Protein AF-A0A961CIP5-F1 (afdb_monomer_lite)

Foldseek 3Di:
DDPPVVVVVVVVPCALVNLLVQLLVCVLVLNLVSNVVSLVVSCVVVDDDVSVLSSLLSNLLSCLSVLNLVSNVVSLVVHDPVDLLNLLSVLSSCLSVPVLLSSLLSLLVSLLPGDPDSSNLSSLVSCLVSVNLLSNLLSLVVVPPSSLVSLVVSLVSCVVSVVPVSSVSSVVSSVVVD

pLDDT: mean 91.78, std 11.89, range [50.12, 98.62]

Radius of gyration: 18.21 Å; chains: 1; bounding box: 48×39×51 Å

Sequence (178 aa):
VDLDRERKRRRKTRSVKDDIADALSALERHDRDAAMRAIHAARRQKPGGRTETLLVEIEAWACLAGREADDAARLAEQLPRRHPAKPFLDAGILIVRGDRDGGAEALAQALLAGPDDHSRVLAIELAASEGLTEEVARHLLEQGSGGFEETLRFQQGLKGLGKTAHAAIVDDVILGGA

Structure (mmCIF, N/CA/C/O backbone):
data_AF-A0A961CIP5-F1
#
_entry.id   AF-A0A961CIP5-F1
#
loop_
_atom_site.group_PDB
_atom_site.id
_atom_site.type_symbol
_atom_site.label_atom_id
_atom_site.label_alt_id
_atom_site.label_comp_id
_atom_site.label_asym_id
_atom_site.label_entity_id
_atom_site.label_seq_id
_atom_site.pdbx_PDB_ins_code
_atom_site.Cartn_x
_atom_site.Cartn_y
_atom_site.Cartn_z
_atom_site.occupancy
_atom_site.B_iso_or_equiv
_atom_site.auth_seq_id
_atom_site.auth_comp_id
_atom_site.auth_asym_id
_atom_site.auth_atom_id
_atom_site.pdbx_PDB_model_num
ATOM 1 N N . VAL A 1 1 ? -26.013 -25.577 30.980 1.00 52.78 1 VAL A N 1
ATOM 2 C CA . VAL A 1 1 ? -25.156 -24.426 31.352 1.00 52.78 1 VAL A CA 1
ATOM 3 C C . VAL A 1 1 ? -24.939 -23.614 30.090 1.00 52.78 1 VAL A C 1
ATOM 5 O O . VAL A 1 1 ? -24.525 -24.171 29.086 1.00 52.78 1 VAL A O 1
ATOM 8 N N . ASP A 1 2 ? -25.399 -22.366 30.116 1.00 54.75 2 ASP A N 1
ATOM 9 C CA . ASP A 1 2 ? -25.705 -21.524 28.956 1.00 54.75 2 ASP A CA 1
ATOM 10 C C . ASP A 1 2 ? -24.533 -21.295 27.987 1.00 54.75 2 ASP A C 1
ATOM 12 O O . ASP A 1 2 ? -23.641 -20.489 28.267 1.00 54.75 2 ASP A O 1
ATOM 16 N N . LEU A 1 3 ? -24.636 -21.859 26.778 1.00 54.81 3 LEU A N 1
ATOM 17 C CA . LEU A 1 3 ? -23.851 -21.429 25.611 1.00 54.81 3 LEU A CA 1
ATOM 18 C C . LEU A 1 3 ? -23.968 -19.913 25.383 1.00 54.81 3 LEU A C 1
ATOM 20 O O . LEU A 1 3 ? -23.026 -19.278 24.918 1.00 54.81 3 LEU A O 1
ATOM 24 N N . ASP A 1 4 ? -25.098 -19.312 25.763 1.00 58.62 4 ASP A N 1
ATOM 25 C CA . ASP A 1 4 ? -25.331 -17.875 25.653 1.00 58.62 4 ASP A CA 1
ATOM 26 C C . ASP A 1 4 ? -24.583 -17.064 26.731 1.00 58.62 4 ASP A C 1
ATOM 28 O O . ASP A 1 4 ? -24.057 -15.990 26.443 1.00 58.62 4 ASP A O 1
ATOM 32 N N . ARG A 1 5 ? -24.423 -17.593 27.956 1.00 54.97 5 ARG A N 1
ATOM 33 C CA . ARG A 1 5 ? -23.563 -16.975 28.986 1.00 54.97 5 ARG A CA 1
ATOM 34 C C . ARG A 1 5 ? -22.094 -17.148 28.654 1.00 54.97 5 ARG A C 1
ATOM 36 O O . ARG A 1 5 ? -21.316 -16.247 28.949 1.00 54.97 5 ARG A O 1
ATOM 43 N N . GLU A 1 6 ? -21.708 -18.260 28.038 1.00 50.97 6 GLU A N 1
ATOM 44 C CA . GLU A 1 6 ? -20.330 -18.483 27.613 1.00 50.97 6 GLU A CA 1
ATOM 45 C C . GLU A 1 6 ? -19.969 -17.624 26.393 1.00 50.97 6 GLU A C 1
ATOM 47 O O . GLU A 1 6 ? -18.919 -16.989 26.393 1.00 50.97 6 GLU A O 1
ATOM 52 N N . ARG A 1 7 ? -20.877 -17.463 25.420 1.00 55.53 7 ARG A N 1
ATOM 53 C CA . ARG A 1 7 ? -20.749 -16.478 24.329 1.00 55.53 7 ARG A CA 1
ATOM 54 C C . ARG A 1 7 ? -20.725 -15.042 24.847 1.00 55.53 7 ARG A C 1
ATOM 56 O O . ARG A 1 7 ? -19.891 -14.259 24.401 1.00 55.53 7 ARG A O 1
ATOM 63 N N . LYS A 1 8 ? -21.576 -14.691 25.820 1.00 50.91 8 LYS A N 1
ATOM 64 C CA . LYS A 1 8 ? -21.549 -13.379 26.493 1.00 50.91 8 LYS A CA 1
ATOM 65 C C . LYS A 1 8 ? -20.263 -13.168 27.294 1.00 50.91 8 LYS A C 1
ATOM 67 O O . LYS A 1 8 ? -19.752 -12.057 27.282 1.00 50.91 8 LYS A O 1
ATOM 72 N N . ARG A 1 9 ? -19.711 -14.205 27.938 1.00 52.22 9 ARG A N 1
ATOM 73 C CA . ARG A 1 9 ? -18.411 -14.158 28.635 1.00 52.22 9 ARG A CA 1
ATOM 74 C C . ARG A 1 9 ? -17.242 -14.020 27.663 1.00 52.22 9 ARG A C 1
ATOM 76 O O . ARG A 1 9 ? -16.413 -13.156 27.891 1.00 52.22 9 ARG A O 1
ATOM 83 N N . ARG A 1 10 ? -17.214 -14.776 26.561 1.00 51.62 10 ARG A N 1
ATOM 84 C CA . ARG A 1 10 ? -16.179 -14.673 25.515 1.00 51.62 10 ARG A CA 1
ATOM 85 C C . ARG A 1 10 ? -16.232 -13.328 24.778 1.00 51.62 10 ARG A C 1
ATOM 87 O O . ARG A 1 10 ? -15.194 -12.724 24.550 1.00 51.62 10 ARG A O 1
ATOM 94 N N . ARG A 1 11 ? -17.431 -12.783 24.515 1.00 51.16 11 ARG A N 1
ATOM 95 C CA . ARG A 1 11 ? -17.607 -11.387 24.055 1.00 51.16 11 ARG A CA 1
ATOM 96 C C . ARG A 1 11 ? -17.106 -10.351 25.068 1.00 51.16 11 ARG A C 1
ATOM 98 O O . ARG A 1 11 ? -16.777 -9.244 24.667 1.00 51.16 11 ARG A O 1
ATOM 105 N N . LYS A 1 12 ? -17.048 -10.692 26.360 1.00 52.78 12 LYS A N 1
ATOM 106 C CA . LYS A 1 12 ? -16.595 -9.808 27.446 1.00 52.78 12 LYS A CA 1
ATOM 107 C C . LYS A 1 12 ? -15.066 -9.742 27.580 1.00 52.78 12 LYS A C 1
ATOM 109 O O . LYS A 1 12 ? -14.585 -9.041 28.462 1.00 52.78 12 LYS A O 1
ATOM 114 N N . THR A 1 13 ? -14.313 -10.470 26.753 1.00 64.25 13 THR A N 1
ATOM 115 C CA . THR A 1 13 ? -12.843 -10.564 26.853 1.00 64.25 13 THR A CA 1
ATOM 116 C C . THR A 1 13 ? -12.145 -10.421 25.502 1.00 64.25 13 THR A C 1
ATOM 118 O O . THR A 1 13 ? -10.974 -10.756 25.389 1.00 64.25 13 THR A O 1
ATOM 121 N N . ARG A 1 14 ? -12.845 -9.951 24.466 1.00 76.69 14 ARG A N 1
ATOM 122 C CA . ARG A 1 14 ? -12.207 -9.630 23.189 1.00 76.69 14 ARG A CA 1
ATOM 123 C C . ARG A 1 14 ? -11.582 -8.244 23.302 1.00 76.69 14 ARG A C 1
ATOM 125 O O . ARG A 1 14 ? -12.284 -7.279 23.597 1.00 76.69 14 ARG A O 1
ATOM 132 N N . SER A 1 15 ? -10.266 -8.175 23.166 1.00 88.56 15 SER A N 1
ATOM 133 C CA . SER A 1 15 ? -9.494 -6.949 23.347 1.00 88.56 15 SER A CA 1
ATOM 134 C C . SER A 1 15 ? -9.420 -6.142 22.051 1.00 88.56 15 SER A C 1
ATOM 136 O O . SER A 1 15 ? -9.575 -6.687 20.961 1.00 88.56 15 SER A O 1
ATOM 138 N N . VAL A 1 16 ? -9.118 -4.843 22.149 1.00 91.88 16 VAL A N 1
ATOM 139 C CA . VAL A 1 16 ? -8.826 -4.003 20.969 1.00 91.88 16 VAL A CA 1
ATOM 140 C C . VAL A 1 16 ? -7.712 -4.601 20.103 1.00 91.88 16 VAL A C 1
ATOM 142 O O . VAL A 1 16 ? -7.742 -4.466 18.885 1.00 91.88 16 VAL A O 1
ATOM 145 N N . LYS A 1 17 ? -6.739 -5.289 20.714 1.00 91.69 17 LYS A N 1
ATOM 146 C CA . LYS A 1 17 ? -5.655 -5.948 19.976 1.00 91.69 17 LYS A CA 1
ATOM 147 C C . LYS A 1 17 ? -6.173 -7.079 19.089 1.00 91.69 17 LYS A C 1
ATOM 149 O O . LYS A 1 17 ? -5.703 -7.198 17.965 1.00 91.69 17 LYS A O 1
ATOM 154 N N . ASP A 1 18 ? -7.144 -7.852 19.572 1.00 93.31 18 ASP A N 1
ATOM 155 C CA . ASP A 1 18 ? -7.758 -8.932 18.791 1.00 93.31 18 ASP A CA 1
ATOM 156 C C . ASP A 1 18 ? -8.553 -8.359 17.611 1.00 93.31 18 ASP A C 1
ATOM 158 O O . ASP A 1 18 ? -8.489 -8.886 16.509 1.00 93.31 18 ASP A O 1
ATOM 162 N N . ASP A 1 19 ? -9.257 -7.240 17.815 1.00 95.06 19 ASP A N 1
ATOM 163 C CA . ASP A 1 19 ? -9.972 -6.556 16.732 1.00 95.06 19 ASP A CA 1
ATOM 164 C C . ASP A 1 19 ? -9.018 -5.963 15.680 1.00 95.06 19 ASP A C 1
ATOM 166 O O . ASP A 1 19 ? -9.307 -6.024 14.490 1.00 95.06 19 ASP A O 1
ATOM 170 N N . ILE A 1 20 ? -7.870 -5.421 16.094 1.00 94.31 20 ILE A N 1
ATOM 171 C CA . ILE A 1 20 ? -6.838 -4.923 15.170 1.00 94.31 20 ILE A CA 1
ATOM 172 C C . ILE A 1 20 ? -6.220 -6.071 14.371 1.00 94.31 20 ILE A C 1
ATOM 174 O O . ILE A 1 20 ? -6.076 -5.951 13.158 1.00 94.31 20 ILE A O 1
ATOM 178 N N . ALA A 1 21 ? -5.887 -7.184 15.029 1.00 94.19 21 ALA A N 1
ATOM 179 C CA . ALA A 1 21 ? -5.367 -8.367 14.352 1.00 94.19 21 ALA A CA 1
ATOM 180 C C . ALA A 1 21 ? -6.376 -8.906 13.325 1.00 94.19 21 ALA A C 1
ATOM 182 O O . ALA A 1 21 ? -6.010 -9.139 12.177 1.00 94.19 21 ALA A O 1
ATOM 183 N N . ASP A 1 22 ? -7.655 -9.006 13.700 1.00 95.19 22 ASP A N 1
ATOM 184 C CA . ASP A 1 22 ? -8.724 -9.422 12.790 1.00 95.19 22 ASP A CA 1
ATOM 185 C C . ASP A 1 22 ? -8.890 -8.457 11.604 1.00 95.19 22 ASP A C 1
ATOM 187 O O . ASP A 1 22 ? -9.174 -8.907 10.493 1.00 95.19 22 ASP A O 1
ATOM 191 N N . ALA A 1 23 ? -8.713 -7.147 11.814 1.00 94.62 23 ALA A N 1
ATOM 192 C CA . ALA A 1 23 ? -8.779 -6.159 10.741 1.00 94.62 23 ALA A CA 1
ATOM 193 C C . ALA A 1 23 ? -7.625 -6.323 9.739 1.00 94.62 23 ALA A C 1
ATOM 195 O O . ALA A 1 23 ? -7.869 -6.364 8.534 1.00 94.62 23 ALA A O 1
ATOM 196 N N . LEU A 1 24 ? -6.392 -6.486 10.227 1.00 92.94 24 LEU A N 1
ATOM 197 C CA . LEU A 1 24 ? -5.208 -6.717 9.391 1.00 92.94 24 LEU A CA 1
ATOM 198 C C . LEU A 1 24 ? -5.328 -8.035 8.612 1.00 92.94 24 LEU A C 1
ATOM 200 O O . LEU A 1 24 ? -5.208 -8.045 7.391 1.00 92.94 24 LEU A O 1
ATOM 204 N N . SER A 1 25 ? -5.701 -9.130 9.281 1.00 92.50 25 SER A N 1
ATOM 205 C CA . SER A 1 25 ? -5.939 -10.421 8.620 1.00 92.50 25 SER A CA 1
ATOM 206 C C . SER A 1 25 ? -7.135 -10.413 7.661 1.00 92.50 25 SER A C 1
ATOM 208 O O . SER A 1 25 ? -7.281 -11.316 6.836 1.00 92.50 25 SER A O 1
ATOM 210 N N . ALA A 1 26 ? -8.055 -9.454 7.775 1.00 93.12 26 ALA A N 1
ATOM 211 C CA . ALA A 1 26 ? -9.110 -9.256 6.788 1.00 93.12 26 ALA A CA 1
ATOM 212 C C . ALA A 1 26 ? -8.595 -8.510 5.549 1.00 93.12 26 ALA A C 1
ATOM 214 O O . ALA A 1 26 ? -8.936 -8.917 4.439 1.00 93.12 26 ALA A O 1
ATOM 215 N N . LEU A 1 27 ? -7.735 -7.500 5.722 1.00 90.44 27 LEU A N 1
ATOM 216 C CA . LEU A 1 27 ? -7.068 -6.813 4.611 1.00 90.44 27 LEU A CA 1
ATOM 217 C C . LEU A 1 27 ? -6.208 -7.769 3.779 1.00 90.44 27 LEU A C 1
ATOM 219 O O . LEU A 1 27 ? -6.362 -7.798 2.563 1.00 90.44 27 LEU A O 1
ATOM 223 N N . GLU A 1 28 ? -5.415 -8.626 4.427 1.00 86.94 28 GLU A N 1
ATOM 224 C CA . GLU A 1 28 ? -4.597 -9.661 3.763 1.00 86.94 28 GLU A CA 1
ATOM 225 C C . GLU A 1 28 ? -5.430 -10.665 2.943 1.00 86.94 28 GLU A C 1
ATOM 227 O O . GLU A 1 28 ? -4.934 -11.310 2.024 1.00 86.94 28 GLU A O 1
ATOM 232 N N . ARG A 1 29 ? -6.716 -10.827 3.278 1.00 87.81 29 ARG A N 1
ATOM 233 C CA . ARG A 1 29 ? -7.665 -11.684 2.543 1.00 87.81 29 ARG A CA 1
ATOM 234 C C . ARG A 1 29 ? -8.532 -10.900 1.557 1.00 87.81 29 ARG A C 1
ATOM 236 O O . ARG A 1 29 ? -9.478 -11.470 1.017 1.00 87.81 29 ARG A O 1
ATOM 243 N N . HIS A 1 30 ? -8.251 -9.612 1.361 1.00 85.00 30 HIS A N 1
ATOM 244 C CA . HIS A 1 30 ? -9.049 -8.677 0.564 1.00 85.00 30 HIS A CA 1
ATOM 245 C C . HIS A 1 30 ? -10.524 -8.570 1.000 1.00 85.00 30 HIS A C 1
ATOM 247 O O . HIS A 1 30 ? -11.404 -8.243 0.206 1.00 85.00 30 HIS A O 1
ATOM 253 N N . ASP A 1 31 ? -10.819 -8.834 2.274 1.00 92.12 31 ASP A N 1
ATOM 254 C CA . ASP A 1 31 ? -12.166 -8.764 2.845 1.00 92.12 31 ASP A CA 1
ATOM 255 C C . ASP A 1 31 ? -12.363 -7.413 3.543 1.00 92.12 31 ASP A C 1
ATOM 257 O O . ASP A 1 31 ? -12.288 -7.289 4.772 1.00 92.12 31 ASP A O 1
ATOM 261 N N . ARG A 1 32 ? -12.605 -6.374 2.735 1.00 92.88 32 ARG A N 1
ATOM 262 C CA . ARG A 1 32 ? -12.842 -5.006 3.220 1.00 92.88 32 ARG A CA 1
ATOM 263 C C . ARG A 1 32 ? -13.942 -4.957 4.277 1.00 92.88 32 ARG A C 1
ATOM 265 O O . ARG A 1 32 ? -13.778 -4.314 5.313 1.00 92.88 32 ARG A O 1
ATOM 272 N N . ASP A 1 33 ? -15.065 -5.624 4.036 1.00 94.31 33 ASP A N 1
ATOM 273 C CA . ASP A 1 33 ? -16.213 -5.567 4.938 1.00 94.31 33 ASP A CA 1
ATOM 274 C C . ASP A 1 33 ? -15.880 -6.165 6.309 1.00 94.31 33 ASP A C 1
ATOM 276 O O . ASP A 1 33 ? -16.313 -5.644 7.344 1.00 94.31 33 ASP A O 1
ATOM 280 N N . ALA A 1 34 ? -15.107 -7.255 6.350 1.00 95.31 34 ALA A N 1
ATOM 281 C CA . ALA A 1 34 ? -14.609 -7.794 7.609 1.00 95.31 34 ALA A CA 1
ATOM 282 C C . ALA A 1 34 ? -13.629 -6.839 8.297 1.00 95.31 34 ALA A C 1
ATOM 284 O O . ALA A 1 34 ? -13.765 -6.649 9.510 1.00 95.31 34 ALA A O 1
ATOM 285 N N . ALA A 1 35 ? -12.725 -6.196 7.550 1.00 95.81 35 ALA A N 1
ATOM 286 C CA . ALA A 1 35 ? -11.801 -5.206 8.101 1.00 95.81 35 ALA A CA 1
ATOM 287 C C . ALA A 1 35 ? -12.558 -4.039 8.757 1.00 95.81 35 ALA A C 1
ATOM 289 O O . ALA A 1 35 ? -12.349 -3.743 9.936 1.00 95.81 35 ALA A O 1
ATOM 290 N N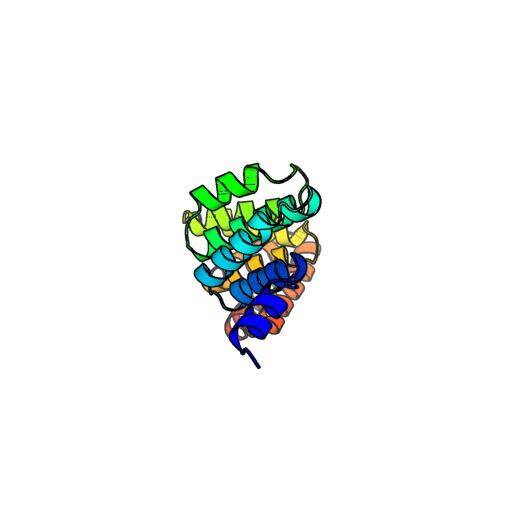 . MET A 1 36 ? -13.537 -3.454 8.057 1.00 96.81 36 MET A N 1
ATOM 291 C CA . MET A 1 36 ? -14.357 -2.349 8.571 1.00 96.81 36 MET A CA 1
ATOM 292 C C . MET A 1 36 ? -15.180 -2.750 9.803 1.00 96.81 36 MET A C 1
ATOM 294 O O . MET A 1 36 ? -15.294 -1.983 10.763 1.00 96.81 36 MET A O 1
ATOM 298 N N . ARG A 1 37 ? -15.741 -3.969 9.836 1.00 96.56 37 ARG A N 1
ATOM 299 C CA . ARG A 1 37 ? -16.442 -4.479 11.031 1.00 96.56 37 ARG A CA 1
ATOM 300 C C . ARG A 1 37 ? -15.511 -4.588 12.238 1.00 96.56 37 ARG A C 1
ATOM 302 O O . ARG A 1 37 ? -15.931 -4.243 13.345 1.00 96.56 37 ARG A O 1
ATOM 309 N N . ALA A 1 38 ? -14.285 -5.061 12.033 1.00 96.31 38 ALA A N 1
ATOM 310 C CA . ALA A 1 38 ? -13.290 -5.202 13.088 1.00 96.31 38 ALA A CA 1
ATOM 311 C C . ALA A 1 38 ? -12.805 -3.830 13.601 1.00 96.31 38 ALA A C 1
ATOM 313 O O . ALA A 1 38 ? -12.810 -3.601 14.811 1.00 96.31 38 ALA A O 1
ATOM 314 N N . ILE A 1 39 ? -12.541 -2.866 12.709 1.00 96.50 39 ILE A N 1
ATOM 315 C CA . ILE A 1 39 ? -12.223 -1.470 13.073 1.00 96.50 39 ILE A CA 1
ATOM 316 C C . ILE A 1 39 ? -13.345 -0.846 13.914 1.00 96.50 39 ILE A C 1
ATOM 318 O O . ILE A 1 39 ? -13.102 -0.275 14.981 1.00 96.50 39 ILE A O 1
ATOM 322 N N . HIS A 1 40 ? -14.602 -0.989 13.485 1.00 95.69 40 HIS A N 1
ATOM 323 C CA . HIS A 1 40 ? -15.745 -0.476 14.242 1.00 95.69 40 HIS A CA 1
ATOM 324 C C . HIS A 1 40 ? -15.893 -1.141 15.617 1.00 95.69 40 HIS A C 1
ATOM 326 O O . HIS A 1 40 ? -16.278 -0.474 16.582 1.00 95.69 40 HIS A O 1
ATOM 332 N N . ALA A 1 41 ? -15.598 -2.439 15.730 1.00 94.62 41 ALA A N 1
ATOM 333 C CA . ALA A 1 41 ? -15.581 -3.135 17.013 1.00 94.62 41 ALA A CA 1
ATOM 334 C C . ALA A 1 41 ? -14.483 -2.580 17.937 1.00 94.62 41 ALA A C 1
ATOM 336 O O . ALA A 1 41 ? -14.788 -2.243 19.085 1.00 94.62 41 ALA A O 1
ATOM 337 N N . ALA A 1 42 ? -13.270 -2.369 17.415 1.00 94.69 42 ALA A N 1
ATOM 338 C CA . ALA A 1 42 ? -12.154 -1.773 18.145 1.00 94.69 42 ALA A CA 1
ATOM 339 C C . ALA A 1 42 ? -12.497 -0.368 18.671 1.00 94.69 42 ALA A C 1
ATOM 341 O O . ALA A 1 42 ? -12.344 -0.093 19.863 1.00 94.69 42 ALA A O 1
ATOM 342 N N . ARG A 1 43 ? -13.044 0.509 17.817 1.00 95.00 43 ARG A N 1
ATOM 343 C CA . ARG A 1 43 ? -13.410 1.892 18.183 1.00 95.00 43 ARG A CA 1
ATOM 344 C C . ARG A 1 43 ? -14.481 1.980 19.268 1.00 95.00 43 ARG A C 1
ATOM 346 O O . ARG A 1 43 ? -14.438 2.884 20.102 1.00 95.00 43 ARG A O 1
ATOM 353 N N . ARG A 1 44 ? -15.421 1.028 19.335 1.00 94.75 44 ARG A N 1
ATOM 354 C CA . ARG A 1 44 ? -16.435 0.978 20.414 1.00 94.75 44 ARG A CA 1
ATOM 355 C C . ARG A 1 44 ? -15.820 0.809 21.803 1.00 94.75 44 ARG A C 1
ATOM 357 O O . ARG A 1 44 ? -16.464 1.164 22.789 1.00 94.75 44 ARG A O 1
ATOM 364 N N . GLN A 1 45 ? -14.586 0.313 21.883 1.00 91.75 45 GLN A N 1
ATOM 365 C CA . GLN A 1 45 ? -13.835 0.183 23.130 1.00 91.75 45 GLN A CA 1
ATOM 366 C C . GLN A 1 45 ? -13.118 1.486 23.538 1.00 91.75 45 GLN A C 1
ATOM 368 O O . GLN A 1 45 ? -12.473 1.511 24.582 1.00 91.75 45 GLN A O 1
ATOM 373 N N . LYS A 1 46 ? -13.261 2.570 22.755 1.00 90.56 46 LYS A N 1
ATOM 374 C CA . LYS A 1 46 ? -12.659 3.899 22.980 1.00 90.56 46 LYS A CA 1
ATOM 375 C C . LYS A 1 46 ? -11.132 3.835 23.172 1.00 90.56 46 LYS A C 1
ATOM 377 O O . LYS A 1 46 ? -10.633 4.203 24.239 1.00 90.56 46 LYS A O 1
ATOM 382 N N . PRO A 1 47 ? -10.392 3.329 22.171 1.00 90.50 47 PRO A N 1
ATOM 383 C CA . PRO A 1 47 ? -8.942 3.208 22.247 1.00 90.50 47 PRO A CA 1
ATOM 384 C C . PRO A 1 47 ? -8.255 4.571 22.431 1.00 90.50 47 PRO A C 1
ATOM 386 O O . PRO A 1 47 ? -8.759 5.611 22.017 1.00 90.50 47 PRO A O 1
ATOM 389 N N . GLY A 1 48 ? -7.082 4.562 23.069 1.00 88.44 48 GLY A N 1
ATOM 390 C CA . GLY A 1 48 ? -6.254 5.759 23.233 1.00 88.44 48 GLY A CA 1
ATOM 391 C C . GLY A 1 48 ? -5.537 6.170 21.940 1.00 88.44 48 GLY A C 1
ATOM 392 O O . GLY A 1 48 ? -5.436 5.386 20.998 1.00 88.44 48 GLY A O 1
ATOM 393 N N . GLY A 1 49 ? -4.970 7.382 21.929 1.00 90.75 49 GLY A N 1
ATOM 394 C CA . GLY A 1 49 ? -4.487 8.072 20.721 1.00 90.75 49 GLY A CA 1
ATOM 395 C C . GLY A 1 49 ? -3.644 7.235 19.750 1.00 90.75 49 GLY A C 1
ATOM 396 O O . GLY A 1 49 ? -3.978 7.174 18.576 1.00 90.75 49 GLY A O 1
ATOM 397 N N . ARG A 1 50 ? -2.604 6.526 20.218 1.00 93.62 50 ARG A N 1
ATOM 398 C CA . ARG A 1 50 ? -1.754 5.698 19.332 1.00 93.62 50 ARG A CA 1
ATOM 399 C C . ARG A 1 50 ? -2.535 4.578 18.639 1.00 93.62 50 ARG A C 1
ATOM 401 O O . ARG A 1 50 ? -2.266 4.252 17.490 1.00 93.62 50 ARG A O 1
ATOM 408 N N . THR A 1 51 ? -3.465 3.966 19.359 1.00 95.12 51 THR A N 1
ATOM 409 C CA . THR A 1 51 ? -4.286 2.874 18.839 1.00 95.12 51 THR A CA 1
ATOM 410 C C . THR A 1 51 ? -5.342 3.405 17.873 1.00 95.12 51 THR A C 1
ATOM 412 O O . THR A 1 51 ? -5.580 2.769 16.857 1.00 95.12 51 THR A O 1
ATOM 415 N N . GLU A 1 52 ? -5.901 4.590 18.126 1.00 95.75 52 GLU A N 1
ATOM 416 C CA . GLU A 1 52 ? -6.785 5.260 17.165 1.00 95.75 52 GLU A CA 1
ATOM 417 C C . GLU A 1 52 ? -6.043 5.629 15.873 1.00 95.75 52 GLU A C 1
ATOM 419 O O . GLU A 1 52 ? -6.559 5.381 14.791 1.00 95.75 52 GLU A O 1
ATOM 424 N N . THR A 1 53 ? -4.804 6.133 15.959 1.00 96.38 53 THR A N 1
ATOM 425 C CA . THR A 1 53 ? -3.975 6.411 14.771 1.00 96.38 53 THR A CA 1
ATOM 426 C C . THR A 1 53 ? -3.770 5.163 13.912 1.00 96.38 53 THR A C 1
ATOM 428 O O . THR A 1 53 ? -3.934 5.233 12.699 1.00 96.38 53 THR A O 1
ATOM 431 N N . LEU A 1 54 ? -3.477 4.015 14.533 1.00 95.44 54 LEU A N 1
ATOM 432 C CA . LEU A 1 54 ? -3.353 2.746 13.811 1.00 95.44 54 LEU A CA 1
ATOM 433 C C . LEU A 1 54 ? -4.687 2.313 13.179 1.00 95.44 54 LEU A C 1
ATOM 435 O O . LEU A 1 54 ? -4.704 1.823 12.059 1.00 95.44 54 LEU A O 1
ATOM 439 N N . LEU A 1 55 ? -5.818 2.510 13.862 1.00 96.75 55 LEU A N 1
ATOM 440 C CA . LEU A 1 55 ? -7.132 2.194 13.291 1.00 96.75 55 LEU A CA 1
ATOM 441 C C . LEU A 1 55 ? -7.467 3.077 12.082 1.00 96.75 55 LEU A C 1
ATOM 443 O O . LEU A 1 55 ? -8.036 2.567 11.124 1.00 96.75 55 LEU A O 1
ATOM 447 N N . VAL A 1 56 ? -7.089 4.359 12.102 1.00 97.88 56 VAL A N 1
ATOM 448 C CA . VAL A 1 56 ? -7.226 5.269 10.949 1.00 97.88 56 VAL A CA 1
ATOM 449 C C . VAL A 1 56 ? -6.371 4.801 9.769 1.00 97.88 56 VAL A C 1
ATOM 451 O O . VAL A 1 56 ? -6.847 4.816 8.639 1.00 97.88 56 VAL A O 1
ATOM 454 N N . GLU A 1 57 ? -5.136 4.353 10.013 1.00 97.44 57 GLU A N 1
ATOM 455 C CA . GLU A 1 57 ? -4.272 3.780 8.970 1.00 97.44 57 GLU A CA 1
ATOM 456 C C . GLU A 1 57 ? -4.910 2.540 8.327 1.00 97.44 57 GLU A C 1
ATOM 458 O O . GLU A 1 57 ? -5.027 2.468 7.105 1.00 97.44 57 GLU A O 1
ATOM 463 N N . ILE A 1 58 ? -5.362 1.582 9.142 1.00 96.94 58 ILE A N 1
ATOM 464 C CA . ILE A 1 58 ? -5.992 0.343 8.659 1.00 96.94 58 ILE A CA 1
ATOM 465 C C . ILE A 1 58 ? -7.279 0.662 7.885 1.00 96.94 58 ILE A C 1
ATOM 467 O O . ILE A 1 58 ? -7.553 0.052 6.853 1.00 96.94 58 ILE A O 1
ATOM 471 N N . GLU A 1 59 ? -8.069 1.630 8.353 1.00 98.00 59 GLU A N 1
ATOM 472 C CA . GLU A 1 59 ? -9.288 2.066 7.670 1.00 98.00 59 GLU A CA 1
ATOM 473 C C . GLU A 1 59 ? -8.986 2.727 6.322 1.00 98.00 59 GLU A C 1
ATOM 475 O O . GLU A 1 59 ? -9.675 2.446 5.344 1.00 98.00 59 GLU A O 1
ATOM 480 N N . ALA A 1 60 ? -7.930 3.543 6.232 1.00 98.25 60 ALA A N 1
ATOM 481 C CA . ALA A 1 60 ? -7.513 4.146 4.969 1.00 98.25 60 ALA A CA 1
ATOM 482 C C . ALA A 1 60 ? -7.148 3.068 3.935 1.00 98.25 60 ALA A C 1
ATOM 484 O O . ALA A 1 60 ? -7.616 3.120 2.797 1.00 98.25 60 ALA A O 1
ATOM 485 N N . TRP A 1 61 ? -6.401 2.038 4.345 1.00 97.75 61 TRP A N 1
ATOM 486 C CA . TRP A 1 61 ? -6.105 0.882 3.495 1.00 97.75 61 TRP A CA 1
ATOM 487 C C . TRP A 1 61 ? -7.356 0.086 3.105 1.00 97.75 61 TRP A C 1
ATOM 489 O O . TRP A 1 61 ? -7.482 -0.333 1.954 1.00 97.75 61 TRP A O 1
ATOM 499 N N . ALA A 1 62 ? -8.314 -0.082 4.020 1.00 96.88 62 ALA A N 1
ATOM 500 C CA . ALA A 1 62 ? -9.592 -0.724 3.715 1.00 96.88 62 ALA A CA 1
ATOM 501 C C . ALA A 1 62 ? -10.401 0.061 2.667 1.00 96.88 62 ALA A C 1
ATOM 503 O O . ALA A 1 62 ? -11.006 -0.547 1.781 1.00 96.88 62 ALA A O 1
ATOM 504 N N . CYS A 1 63 ? -10.395 1.395 2.732 1.00 97.06 63 CYS A N 1
ATOM 505 C CA . CYS A 1 63 ? -11.000 2.254 1.712 1.00 97.06 63 CYS A CA 1
ATOM 506 C C . CYS A 1 63 ? -10.299 2.102 0.356 1.00 97.06 63 CYS A C 1
ATOM 508 O O . CYS A 1 63 ? -10.982 1.937 -0.653 1.00 97.06 63 CYS A O 1
ATOM 510 N N . LEU A 1 64 ? -8.961 2.059 0.317 1.00 96.81 64 LEU A N 1
ATOM 511 C CA . LEU A 1 64 ? -8.219 1.807 -0.927 1.00 96.81 64 LEU A CA 1
ATOM 512 C C . LEU A 1 64 ? -8.562 0.441 -1.536 1.00 96.81 64 LEU A C 1
ATOM 514 O O . LEU A 1 64 ? -8.871 0.370 -2.724 1.00 96.81 64 LEU A O 1
ATOM 518 N N . ALA A 1 65 ? -8.630 -0.618 -0.724 1.00 93.25 65 ALA A N 1
ATOM 519 C CA . ALA A 1 65 ? -9.077 -1.941 -1.171 1.00 93.25 65 ALA A CA 1
ATOM 520 C C . ALA A 1 65 ? -10.528 -1.934 -1.699 1.00 93.25 65 ALA A C 1
ATOM 522 O O . ALA A 1 65 ? -10.883 -2.711 -2.581 1.00 93.25 65 ALA A O 1
ATOM 523 N N . GLY A 1 66 ? -11.371 -1.034 -1.181 1.00 94.00 66 GLY A N 1
ATOM 524 C CA . GLY A 1 66 ? -12.735 -0.785 -1.655 1.00 94.00 66 GLY A CA 1
ATOM 525 C C . GLY A 1 66 ? -12.852 0.154 -2.852 1.00 94.00 66 GLY A C 1
ATOM 526 O O . GLY A 1 66 ? -13.975 0.459 -3.246 1.00 94.00 66 GLY A O 1
ATOM 527 N N . ARG A 1 67 ? -11.730 0.622 -3.409 1.00 94.88 67 ARG A N 1
ATOM 528 C CA . ARG A 1 67 ? -11.654 1.658 -4.451 1.00 94.88 67 ARG A CA 1
ATOM 529 C C . ARG A 1 67 ? -12.292 3.002 -4.058 1.00 94.88 67 ARG A C 1
ATOM 531 O O . ARG A 1 67 ? -12.768 3.748 -4.908 1.00 94.88 67 ARG A O 1
ATOM 538 N N . GLU A 1 68 ? -12.269 3.339 -2.773 1.00 97.06 68 GLU A N 1
ATOM 539 C CA . GLU A 1 68 ? -12.810 4.583 -2.210 1.00 97.06 68 GLU A CA 1
ATOM 540 C C . GLU A 1 68 ? -11.685 5.584 -1.905 1.00 97.06 68 GLU A C 1
ATOM 542 O O . GLU A 1 68 ? -11.350 5.852 -0.748 1.00 97.06 68 GLU A O 1
ATOM 547 N N . ALA A 1 69 ? -11.070 6.143 -2.951 1.00 97.06 69 ALA A N 1
ATOM 548 C CA . ALA A 1 69 ? -9.909 7.025 -2.800 1.00 97.06 69 ALA A CA 1
ATOM 549 C C . ALA A 1 69 ? -10.187 8.297 -1.984 1.00 97.06 69 ALA A C 1
ATOM 551 O O . ALA A 1 69 ? -9.315 8.756 -1.249 1.00 97.06 69 ALA A O 1
ATOM 552 N N . ASP A 1 70 ? -11.384 8.875 -2.095 1.00 98.25 70 ASP A N 1
ATOM 553 C CA . ASP A 1 70 ? -11.721 10.103 -1.369 1.00 98.25 70 ASP A CA 1
ATOM 554 C C . ASP A 1 70 ? -11.839 9.858 0.138 1.00 98.25 70 ASP A C 1
ATOM 556 O O . ASP A 1 70 ? -11.370 10.669 0.935 1.00 98.25 70 ASP A O 1
ATOM 560 N N . ASP A 1 71 ? -12.390 8.715 0.545 1.00 98.31 71 ASP A N 1
ATOM 561 C CA . ASP A 1 71 ? -12.452 8.335 1.956 1.00 98.31 71 ASP A CA 1
ATOM 562 C C . ASP A 1 71 ? -11.068 7.983 2.503 1.00 98.31 71 ASP A C 1
ATOM 564 O O . ASP A 1 71 ? -10.706 8.450 3.587 1.00 98.31 71 ASP A O 1
ATOM 568 N N . ALA A 1 72 ? -10.252 7.269 1.722 1.00 98.19 72 ALA A N 1
ATOM 569 C CA . ALA A 1 72 ? -8.854 7.024 2.061 1.00 98.19 72 ALA A CA 1
ATOM 570 C C . ALA A 1 72 ? -8.068 8.336 2.243 1.00 98.19 72 ALA A C 1
ATOM 572 O O . ALA A 1 72 ? -7.331 8.471 3.219 1.00 98.19 72 ALA A O 1
ATOM 573 N N . ALA A 1 73 ? -8.274 9.333 1.374 1.00 98.38 73 ALA A N 1
ATOM 574 C CA . ALA A 1 73 ? -7.637 10.647 1.482 1.00 98.38 73 ALA A CA 1
ATOM 575 C C . ALA A 1 73 ? -8.052 11.393 2.759 1.00 98.38 73 ALA A C 1
ATOM 577 O O . ALA A 1 73 ? -7.192 11.860 3.510 1.00 98.38 73 ALA A O 1
ATOM 578 N N . ARG A 1 74 ? -9.356 11.433 3.073 1.00 98.56 74 ARG A N 1
ATOM 579 C CA . ARG A 1 74 ? -9.857 12.047 4.318 1.00 98.56 74 ARG A CA 1
ATOM 580 C C . ARG A 1 74 ? -9.300 11.370 5.571 1.00 98.56 74 ARG A C 1
ATOM 582 O O . ARG A 1 74 ? -9.121 12.026 6.598 1.00 98.56 74 ARG A O 1
ATOM 589 N N . LEU A 1 75 ? -9.060 10.061 5.528 1.00 98.25 75 LEU A N 1
ATOM 590 C CA . LEU A 1 75 ? -8.452 9.313 6.633 1.00 98.25 75 LEU A CA 1
ATOM 591 C C . LEU A 1 75 ? -6.945 9.570 6.723 1.00 98.25 75 LEU A C 1
ATOM 593 O O . LEU A 1 75 ? -6.432 9.835 7.811 1.00 98.25 75 LEU A O 1
ATOM 597 N N . ALA A 1 76 ? -6.239 9.586 5.593 1.00 97.00 76 ALA A N 1
ATOM 598 C CA . ALA A 1 76 ? -4.813 9.888 5.539 1.00 97.00 76 ALA A CA 1
ATOM 599 C C . ALA A 1 76 ? -4.499 11.280 6.113 1.00 97.00 76 ALA A C 1
ATOM 601 O O . ALA A 1 76 ? -3.510 11.437 6.837 1.00 97.00 76 ALA A O 1
ATOM 602 N N . GLU A 1 77 ? -5.356 12.280 5.882 1.00 97.62 77 GLU A N 1
ATOM 603 C CA . GLU A 1 77 ? -5.237 13.628 6.462 1.00 97.62 77 GLU A CA 1
ATOM 604 C C . GLU A 1 77 ? -5.273 13.641 7.998 1.00 97.62 77 GLU A C 1
ATOM 606 O O . GLU A 1 77 ? -4.592 14.461 8.618 1.00 97.62 77 GLU A O 1
ATOM 611 N N . GLN A 1 78 ? -5.993 12.706 8.623 1.00 97.38 78 GLN A N 1
ATOM 612 C CA . GLN A 1 78 ? -6.091 12.594 10.084 1.00 97.38 78 GLN A CA 1
ATOM 613 C C . GLN A 1 78 ? -4.826 12.002 10.722 1.00 97.38 78 GLN A C 1
ATOM 615 O O . GLN A 1 78 ? -4.593 12.178 11.921 1.00 97.38 78 GLN A O 1
A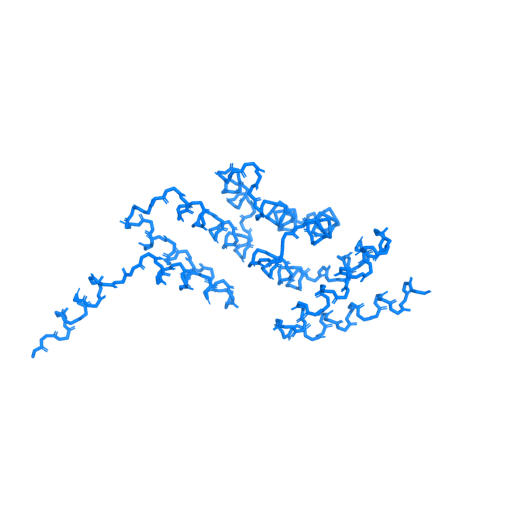TOM 620 N N . LEU A 1 79 ? -3.987 11.313 9.943 1.00 96.94 79 LEU A N 1
ATOM 621 C CA . LEU A 1 79 ? -2.721 10.778 10.435 1.00 96.94 79 LEU A CA 1
ATOM 622 C C . LEU A 1 79 ? -1.716 11.911 10.717 1.00 96.94 79 LEU A C 1
ATOM 624 O O . LEU A 1 79 ? -1.675 12.906 9.984 1.00 96.94 79 LEU A O 1
ATOM 628 N N . PRO A 1 80 ? -0.813 11.756 11.703 1.00 96.12 80 PRO A N 1
ATOM 629 C CA . PRO A 1 80 ? 0.300 12.681 11.901 1.00 96.12 80 PRO A CA 1
ATOM 630 C C . PRO A 1 80 ? 1.065 12.967 10.598 1.00 96.12 80 PRO A C 1
ATOM 632 O O . PRO A 1 80 ? 1.238 12.086 9.759 1.00 96.12 80 PRO A O 1
ATOM 635 N N . ARG A 1 81 ? 1.574 14.192 10.413 1.00 91.44 81 ARG A N 1
ATOM 636 C CA . ARG A 1 81 ? 2.259 14.586 9.162 1.00 91.44 81 ARG A CA 1
ATOM 637 C C . ARG A 1 81 ? 3.451 13.689 8.803 1.00 91.44 81 ARG A C 1
ATOM 639 O O . ARG A 1 81 ? 3.722 13.487 7.630 1.00 91.44 81 ARG A O 1
ATOM 646 N N . ARG A 1 82 ? 4.161 13.170 9.808 1.00 92.56 82 ARG A N 1
ATOM 647 C CA . ARG A 1 82 ? 5.312 12.263 9.649 1.00 92.56 82 ARG A CA 1
ATOM 648 C C . ARG A 1 82 ? 4.943 10.799 9.909 1.00 92.56 82 ARG A C 1
ATOM 650 O O . ARG A 1 82 ? 5.790 10.026 10.342 1.00 92.56 82 ARG A O 1
ATOM 657 N N . HIS A 1 83 ? 3.668 10.444 9.750 1.00 95.38 83 HIS A N 1
ATOM 658 C CA . HIS A 1 83 ? 3.234 9.066 9.924 1.00 95.38 83 HIS A CA 1
ATOM 659 C C . HIS A 1 83 ? 3.869 8.179 8.838 1.00 95.38 83 HIS A C 1
ATOM 661 O O . HIS A 1 83 ? 3.806 8.566 7.672 1.00 95.38 83 HIS A O 1
ATOM 667 N N . PRO A 1 84 ? 4.454 7.013 9.166 1.00 94.88 84 PRO A N 1
ATOM 668 C CA . PRO A 1 84 ? 5.198 6.232 8.177 1.00 94.88 84 PRO A CA 1
ATOM 669 C C . PRO A 1 84 ? 4.347 5.683 7.024 1.00 94.88 84 PRO A C 1
ATOM 671 O O . PRO A 1 84 ? 4.829 5.593 5.904 1.00 94.88 84 PRO A O 1
ATOM 674 N N . ALA A 1 85 ? 3.063 5.416 7.273 1.00 9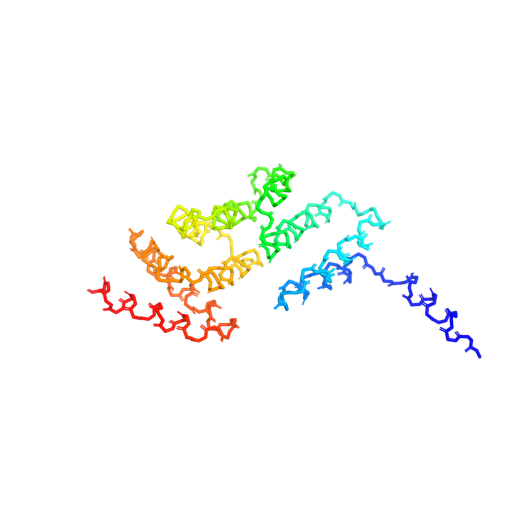6.00 85 ALA A N 1
ATOM 675 C CA . ALA A 1 85 ? 2.117 4.980 6.245 1.00 96.00 85 ALA A CA 1
ATOM 676 C C . ALA A 1 85 ? 1.736 6.060 5.212 1.00 96.00 85 ALA A C 1
ATOM 678 O O . ALA A 1 85 ? 1.228 5.718 4.150 1.00 96.00 85 ALA A O 1
ATOM 679 N N . LYS A 1 86 ? 1.933 7.358 5.509 1.00 96.44 86 LYS A N 1
ATOM 680 C CA . LYS A 1 86 ? 1.422 8.456 4.661 1.00 96.44 86 LYS A CA 1
ATOM 681 C C . LYS A 1 86 ? 1.903 8.363 3.205 1.00 96.44 86 LYS A C 1
ATOM 683 O O . LYS A 1 86 ? 1.040 8.349 2.340 1.00 96.44 86 LYS A O 1
ATOM 688 N N . PRO A 1 87 ? 3.214 8.227 2.918 1.00 97.56 87 PRO A N 1
ATOM 689 C CA . PRO A 1 87 ? 3.694 8.134 1.538 1.00 97.56 87 PRO A CA 1
ATOM 690 C C . PRO A 1 87 ? 3.073 6.968 0.755 1.00 97.56 87 PRO A C 1
ATOM 692 O O . PRO A 1 87 ? 2.725 7.126 -0.410 1.00 97.56 87 PRO A O 1
ATOM 695 N N . PHE A 1 88 ? 2.879 5.816 1.405 1.00 98.25 88 PHE A N 1
ATOM 696 C CA . PHE A 1 88 ? 2.239 4.656 0.782 1.00 98.25 88 PHE A CA 1
ATOM 697 C C . PHE A 1 88 ? 0.746 4.886 0.519 1.00 98.25 88 PHE A C 1
ATOM 699 O O . PHE A 1 88 ? 0.253 4.534 -0.551 1.00 98.25 88 PHE A O 1
ATOM 706 N N . LEU A 1 89 ? 0.032 5.501 1.467 1.00 98.00 89 LEU A N 1
ATOM 707 C CA . LEU A 1 89 ? -1.377 5.858 1.302 1.00 98.00 89 LEU A CA 1
ATOM 708 C C . LEU A 1 89 ? -1.564 6.911 0.206 1.00 98.00 89 LEU A C 1
ATOM 710 O O . LEU A 1 89 ? -2.455 6.757 -0.620 1.00 98.00 89 LEU A O 1
ATOM 714 N N . ASP A 1 90 ? -0.714 7.937 0.162 1.00 97.94 90 ASP A N 1
ATOM 715 C CA . ASP A 1 90 ? -0.756 8.990 -0.857 1.00 97.94 90 ASP A CA 1
ATOM 716 C C . ASP A 1 90 ? -0.560 8.394 -2.262 1.00 97.94 90 ASP A C 1
ATOM 718 O O . ASP A 1 90 ? -1.344 8.679 -3.170 1.00 97.94 90 ASP A O 1
ATOM 722 N N . ALA A 1 91 ? 0.412 7.487 -2.426 1.00 98.25 91 ALA A N 1
ATOM 723 C CA . ALA A 1 91 ? 0.603 6.745 -3.671 1.00 98.25 91 ALA A CA 1
ATOM 724 C C . ALA A 1 91 ? -0.614 5.867 -4.016 1.00 98.25 91 ALA A C 1
ATOM 726 O O . ALA A 1 91 ? -1.113 5.898 -5.140 1.00 98.25 91 ALA A O 1
ATOM 727 N N . GLY A 1 92 ? -1.154 5.132 -3.039 1.00 98.12 92 GLY A N 1
ATOM 728 C CA . GLY A 1 92 ? -2.347 4.308 -3.233 1.00 98.12 92 GLY A CA 1
ATOM 729 C C . GLY A 1 92 ? -3.588 5.113 -3.633 1.00 98.12 92 GLY A C 1
ATOM 730 O O . GLY A 1 92 ? -4.364 4.670 -4.478 1.00 98.12 92 GLY A O 1
ATOM 731 N N . ILE A 1 93 ? -3.759 6.320 -3.089 1.00 98.62 93 ILE A N 1
ATOM 732 C CA . ILE A 1 93 ? -4.843 7.244 -3.455 1.00 98.62 93 ILE A CA 1
ATOM 733 C C . ILE A 1 93 ? -4.729 7.657 -4.927 1.00 98.62 93 ILE A C 1
ATOM 735 O O . ILE A 1 93 ? -5.745 7.661 -5.624 1.00 98.62 93 ILE A O 1
ATOM 739 N N . LEU A 1 94 ? -3.523 7.982 -5.413 1.00 98.56 94 LEU A N 1
ATOM 740 C CA . LEU A 1 94 ? -3.290 8.308 -6.828 1.00 98.56 94 LEU A CA 1
ATOM 741 C C . LEU A 1 94 ? -3.651 7.126 -7.735 1.00 98.56 94 LEU A C 1
ATOM 743 O O . LEU A 1 94 ? -4.436 7.287 -8.673 1.00 98.56 94 LEU A O 1
ATOM 747 N N . ILE A 1 95 ? -3.179 5.927 -7.378 1.00 98.12 95 ILE A N 1
ATOM 748 C CA . ILE A 1 95 ? -3.464 4.680 -8.100 1.00 98.12 95 ILE A CA 1
ATOM 749 C C . ILE A 1 95 ? -4.977 4.442 -8.206 1.00 98.12 95 ILE A C 1
ATOM 751 O O . ILE A 1 95 ? -5.503 4.251 -9.303 1.00 98.12 95 ILE A O 1
ATOM 755 N N . VAL A 1 96 ? -5.704 4.498 -7.085 1.00 97.38 96 VAL A N 1
ATOM 756 C CA . VAL A 1 96 ? -7.155 4.237 -7.061 1.00 97.38 96 VAL A CA 1
ATOM 757 C C . VAL A 1 96 ? -7.946 5.324 -7.803 1.00 97.38 96 VAL A C 1
ATOM 759 O O . VAL A 1 96 ? -8.982 5.021 -8.399 1.00 97.38 96 VAL A O 1
ATOM 762 N N . ARG A 1 97 ? -7.454 6.572 -7.835 1.00 97.56 97 ARG A N 1
ATOM 763 C CA . ARG A 1 97 ? -8.023 7.665 -8.650 1.00 97.56 97 ARG A CA 1
ATOM 764 C C . ARG A 1 97 ? -7.769 7.512 -10.151 1.00 97.56 97 ARG A C 1
ATOM 766 O O . ARG A 1 97 ? -8.358 8.257 -10.931 1.00 97.56 97 ARG A O 1
ATOM 773 N N . GLY A 1 98 ? -6.945 6.550 -10.557 1.00 95.81 98 GLY A N 1
ATOM 774 C CA . GLY A 1 98 ? -6.622 6.280 -11.954 1.00 95.81 98 GLY A CA 1
ATOM 775 C C . GLY A 1 98 ? -5.413 7.050 -12.483 1.00 95.81 98 GLY A C 1
ATOM 776 O O . GLY A 1 98 ? -5.115 6.928 -13.670 1.00 95.81 98 GLY A O 1
ATOM 777 N N . ASP A 1 99 ? -4.696 7.793 -11.635 1.00 97.31 99 ASP A N 1
ATOM 778 C CA . ASP A 1 99 ? -3.386 8.352 -11.982 1.00 97.31 99 ASP A CA 1
ATOM 779 C C . ASP A 1 99 ? -2.323 7.257 -11.832 1.00 97.31 99 ASP A C 1
ATOM 781 O O . ASP A 1 99 ? -1.660 7.128 -10.802 1.00 97.31 99 ASP A O 1
ATOM 785 N N . ARG A 1 100 ? -2.256 6.387 -12.845 1.00 94.12 100 ARG A N 1
ATOM 786 C CA . ARG A 1 100 ? -1.408 5.188 -12.836 1.00 94.12 100 ARG A CA 1
ATOM 787 C C . ARG A 1 100 ? 0.074 5.540 -12.772 1.00 94.12 100 ARG A C 1
ATOM 789 O O . ARG A 1 100 ? 0.761 5.021 -11.898 1.00 94.12 100 ARG A O 1
ATOM 796 N N . ASP A 1 101 ? 0.532 6.425 -13.653 1.00 96.31 101 ASP A N 1
ATOM 797 C CA . ASP A 1 101 ? 1.945 6.802 -13.749 1.00 96.31 101 ASP A CA 1
ATOM 798 C C . ASP A 1 101 ? 2.374 7.591 -12.506 1.00 96.31 101 ASP A C 1
ATOM 800 O O . ASP A 1 101 ? 3.334 7.209 -11.837 1.00 96.31 101 ASP A O 1
ATOM 804 N N . GLY A 1 102 ? 1.607 8.620 -12.116 1.00 97.50 102 GLY A N 1
ATOM 805 C CA . GLY A 1 102 ? 1.898 9.397 -10.909 1.00 97.50 102 GLY A CA 1
ATOM 806 C C . GLY A 1 102 ? 1.844 8.547 -9.637 1.00 97.50 102 GLY A C 1
ATOM 807 O O . GLY A 1 102 ? 2.669 8.704 -8.737 1.00 97.50 102 GLY A O 1
ATOM 808 N N . GLY A 1 103 ? 0.914 7.592 -9.570 1.00 98.19 103 GLY A N 1
ATOM 809 C CA . GLY A 1 103 ? 0.811 6.634 -8.474 1.00 98.19 103 GLY A CA 1
ATOM 810 C C . GLY A 1 103 ? 1.973 5.638 -8.413 1.00 98.19 103 GLY A C 1
ATOM 811 O O . GLY A 1 103 ? 2.475 5.363 -7.322 1.00 98.19 103 GLY A O 1
ATOM 812 N N . ALA A 1 104 ? 2.428 5.121 -9.557 1.00 98.38 104 ALA A N 1
ATOM 813 C CA . ALA A 1 104 ? 3.574 4.217 -9.633 1.00 98.38 104 ALA A CA 1
ATOM 814 C C . ALA A 1 104 ? 4.883 4.926 -9.252 1.00 98.38 104 ALA A C 1
ATOM 816 O O . ALA A 1 104 ? 5.654 4.387 -8.454 1.00 98.38 104 ALA A O 1
ATOM 817 N N . GLU A 1 105 ? 5.105 6.146 -9.750 1.00 98.50 105 GLU A N 1
ATOM 818 C CA . GLU A 1 105 ? 6.259 6.973 -9.383 1.00 98.50 105 GLU A CA 1
ATOM 819 C C . GLU A 1 105 ? 6.259 7.277 -7.875 1.00 98.50 105 GLU A C 1
ATOM 821 O O . GLU A 1 105 ? 7.253 7.036 -7.183 1.00 98.50 105 GLU A O 1
ATOM 826 N N . ALA A 1 106 ? 5.125 7.738 -7.334 1.00 98.19 106 ALA A N 1
ATOM 827 C CA . ALA A 1 106 ? 4.985 8.025 -5.908 1.00 98.19 106 ALA A CA 1
ATOM 828 C C . ALA A 1 106 ? 5.209 6.775 -5.042 1.00 98.19 106 ALA A C 1
ATOM 830 O O . ALA A 1 106 ? 5.845 6.854 -3.988 1.00 98.19 106 ALA A O 1
ATOM 831 N N . LEU A 1 107 ? 4.731 5.608 -5.488 1.00 98.44 107 LEU A N 1
ATOM 832 C CA . LEU A 1 107 ? 4.947 4.352 -4.779 1.00 98.44 107 LEU A CA 1
ATOM 833 C C . LEU A 1 107 ? 6.421 3.931 -4.800 1.00 98.44 107 LEU A C 1
ATOM 835 O O . LEU A 1 107 ? 6.942 3.522 -3.765 1.00 98.44 107 LEU A O 1
ATOM 839 N N . ALA A 1 108 ? 7.113 4.060 -5.933 1.00 98.19 108 ALA A N 1
ATOM 840 C CA . ALA A 1 108 ? 8.546 3.781 -6.018 1.00 98.19 108 ALA A CA 1
ATOM 841 C C . ALA A 1 108 ? 9.348 4.672 -5.050 1.00 98.19 108 ALA A C 1
ATOM 843 O O . ALA A 1 108 ? 10.189 4.179 -4.294 1.00 98.19 108 ALA A O 1
ATOM 844 N N . GLN A 1 109 ? 9.025 5.968 -4.988 1.00 97.81 109 GLN A N 1
ATOM 845 C CA . GLN A 1 109 ? 9.623 6.893 -4.019 1.00 97.81 109 GLN A CA 1
ATOM 846 C C . GLN A 1 109 ? 9.316 6.488 -2.566 1.00 97.81 109 GLN A C 1
ATOM 848 O O . GLN A 1 109 ? 10.204 6.521 -1.709 1.00 97.81 109 GLN A O 1
ATOM 853 N N . ALA A 1 110 ? 8.079 6.068 -2.281 1.00 97.62 110 ALA A N 1
ATOM 854 C CA . ALA A 1 110 ? 7.676 5.599 -0.957 1.00 97.62 110 ALA A CA 1
ATOM 855 C C . ALA A 1 110 ? 8.397 4.304 -0.549 1.00 97.62 110 ALA A C 1
ATOM 857 O O . ALA A 1 110 ? 8.800 4.180 0.604 1.00 97.62 110 ALA A O 1
ATOM 858 N N . LEU A 1 111 ? 8.613 3.363 -1.472 1.00 97.50 111 LEU A N 1
ATOM 859 C CA . LEU A 1 111 ? 9.359 2.126 -1.217 1.00 97.50 111 LEU A CA 1
ATOM 860 C C . LEU A 1 111 ? 10.833 2.399 -0.894 1.00 97.50 111 LEU A C 1
ATOM 862 O O . LEU A 1 111 ? 11.373 1.784 0.021 1.00 97.50 111 LEU A O 1
ATOM 866 N N . LEU A 1 112 ? 11.456 3.358 -1.585 1.00 96.62 112 LEU A N 1
ATOM 867 C CA . LEU A 1 112 ? 12.851 3.747 -1.355 1.00 96.62 112 LEU A CA 1
ATOM 868 C C . LEU A 1 112 ? 13.091 4.434 -0.011 1.00 96.62 112 LEU A C 1
ATOM 870 O O . LEU A 1 112 ? 14.118 4.205 0.627 1.00 96.62 112 LEU A O 1
ATOM 874 N N . ALA A 1 113 ? 12.180 5.319 0.395 1.00 93.69 113 ALA A N 1
ATOM 875 C CA . ALA A 1 113 ? 12.355 6.151 1.585 1.00 93.69 113 ALA A CA 1
ATOM 876 C C . ALA A 1 113 ? 11.614 5.625 2.827 1.00 93.69 113 ALA A C 1
ATOM 878 O O . ALA A 1 113 ? 11.913 6.043 3.949 1.00 93.69 113 ALA A O 1
ATOM 879 N N . GLY A 1 114 ? 10.611 4.770 2.632 1.00 88.25 114 GLY A N 1
ATOM 880 C CA . GLY A 1 114 ? 9.716 4.286 3.676 1.00 88.25 114 GLY A CA 1
ATOM 881 C C . GLY A 1 114 ? 10.318 3.161 4.522 1.00 88.25 114 GLY A C 1
ATOM 882 O O . GLY A 1 114 ? 11.263 2.490 4.107 1.00 88.25 114 GLY A O 1
ATOM 883 N N . PRO A 1 115 ? 9.788 2.935 5.737 1.00 90.69 115 PRO A N 1
ATOM 884 C CA . PRO A 1 115 ? 10.199 1.800 6.555 1.00 90.69 115 PRO A CA 1
ATOM 885 C C . PRO A 1 115 ? 9.724 0.463 5.968 1.00 90.69 115 PRO A C 1
ATOM 887 O O . PRO A 1 115 ? 8.766 0.393 5.199 1.00 90.69 115 PRO A O 1
ATOM 890 N N . ASP A 1 116 ? 10.365 -0.616 6.412 1.00 87.38 116 ASP A N 1
ATOM 891 C CA . ASP A 1 116 ? 9.902 -1.983 6.174 1.00 87.38 116 ASP A CA 1
ATOM 892 C C . ASP A 1 116 ? 8.833 -2.359 7.215 1.00 87.38 116 ASP A C 1
ATOM 894 O O . ASP A 1 116 ? 9.138 -2.856 8.302 1.00 87.38 116 ASP A O 1
ATOM 898 N N . ASP A 1 117 ? 7.577 -2.012 6.926 1.00 89.94 117 ASP A N 1
ATOM 899 C CA . ASP A 1 117 ? 6.426 -2.253 7.799 1.00 89.94 117 ASP A CA 1
ATOM 900 C C . ASP A 1 117 ? 5.210 -2.828 7.047 1.00 89.94 117 ASP A C 1
ATOM 902 O O . ASP A 1 117 ? 5.276 -3.199 5.876 1.00 89.94 117 ASP A O 1
ATOM 906 N N . HIS A 1 118 ? 4.072 -2.948 7.731 1.00 88.81 118 HIS A N 1
ATOM 907 C CA . HIS A 1 118 ? 2.867 -3.518 7.130 1.00 88.81 118 HIS A CA 1
ATOM 908 C C . HIS A 1 118 ? 2.293 -2.657 5.989 1.00 88.81 118 HIS A C 1
ATOM 910 O O . HIS A 1 118 ? 1.781 -3.205 5.015 1.00 88.81 118 HIS A O 1
ATOM 916 N N . SER A 1 119 ? 2.414 -1.328 6.062 1.00 93.88 119 SER A N 1
ATOM 917 C CA . SER A 1 119 ? 1.941 -0.433 4.999 1.00 93.88 119 SER A CA 1
ATOM 918 C C . SER A 1 119 ? 2.715 -0.654 3.701 1.00 93.88 119 SER A C 1
ATOM 920 O O . SER A 1 119 ? 2.123 -0.632 2.623 1.00 93.88 119 SER A O 1
ATOM 922 N N . ARG A 1 120 ? 4.012 -0.965 3.792 1.00 95.88 120 ARG A N 1
ATOM 923 C CA . ARG A 1 120 ? 4.810 -1.390 2.637 1.00 95.88 120 ARG A CA 1
ATOM 924 C C . ARG A 1 120 ? 4.237 -2.648 1.979 1.00 95.88 120 ARG A C 1
ATOM 926 O O . ARG A 1 120 ? 4.084 -2.679 0.762 1.00 95.88 120 ARG A O 1
ATOM 933 N N . VAL A 1 121 ? 3.897 -3.671 2.764 1.00 95.06 121 VAL A N 1
ATOM 934 C CA . VAL A 1 121 ? 3.327 -4.929 2.247 1.00 95.06 121 VAL A CA 1
ATOM 935 C C . VAL A 1 121 ? 2.003 -4.679 1.517 1.00 95.06 121 VAL A C 1
ATOM 937 O O . VAL A 1 121 ? 1.833 -5.143 0.390 1.00 95.06 121 VAL A O 1
ATOM 940 N N . LEU A 1 122 ? 1.106 -3.887 2.113 1.00 95.12 122 LEU A N 1
ATOM 941 C CA . LEU A 1 122 ? -0.174 -3.515 1.501 1.00 95.12 122 LEU A CA 1
ATOM 942 C C . LEU A 1 122 ? 0.010 -2.708 0.207 1.00 95.12 122 LEU A C 1
ATOM 944 O O . LEU A 1 122 ? -0.725 -2.910 -0.758 1.00 95.12 122 LEU A O 1
ATOM 948 N N . ALA A 1 123 ? 1.017 -1.836 0.150 1.00 96.81 123 ALA A N 1
ATOM 949 C CA . ALA A 1 123 ? 1.323 -1.060 -1.047 1.00 96.81 123 ALA A CA 1
ATOM 950 C C . ALA A 1 123 ? 1.853 -1.935 -2.198 1.00 96.81 123 ALA A C 1
ATOM 952 O O . ALA A 1 123 ? 1.457 -1.755 -3.351 1.00 96.81 123 ALA A O 1
ATOM 953 N N . ILE A 1 124 ? 2.709 -2.917 -1.889 1.00 97.38 124 ILE A N 1
ATOM 954 C CA . ILE A 1 124 ? 3.198 -3.907 -2.863 1.00 97.38 124 ILE A CA 1
ATOM 955 C C . ILE A 1 124 ? 2.034 -4.736 -3.409 1.00 97.38 124 ILE A C 1
ATOM 957 O O . ILE A 1 124 ? 1.939 -4.969 -4.616 1.00 97.38 124 ILE A O 1
ATOM 961 N N . GLU A 1 125 ? 1.134 -5.167 -2.528 1.00 95.62 125 GLU A N 1
ATOM 962 C CA . GLU A 1 125 ? -0.062 -5.897 -2.922 1.00 95.62 125 GLU A CA 1
ATOM 963 C C . GLU A 1 125 ? -0.980 -5.064 -3.825 1.00 95.62 125 GLU A C 1
ATOM 965 O O . GLU A 1 125 ? -1.417 -5.569 -4.861 1.00 95.62 125 GLU A O 1
ATOM 970 N N . LEU A 1 126 ? -1.208 -3.789 -3.488 1.00 95.75 126 LEU A N 1
ATOM 971 C CA . LEU A 1 126 ? -1.995 -2.866 -4.308 1.00 95.75 126 LEU A CA 1
ATOM 972 C C . LEU A 1 126 ? -1.397 -2.709 -5.714 1.00 95.75 126 LEU A C 1
ATOM 974 O O . LEU A 1 126 ? -2.119 -2.814 -6.708 1.00 95.75 126 LEU A O 1
ATOM 978 N N . ALA A 1 127 ? -0.078 -2.514 -5.813 1.00 97.25 127 ALA A N 1
ATOM 979 C CA . ALA A 1 127 ? 0.605 -2.415 -7.102 1.00 97.25 127 ALA A CA 1
ATOM 980 C C . ALA A 1 127 ? 0.418 -3.679 -7.950 1.00 97.25 127 ALA A C 1
ATOM 982 O O . ALA A 1 127 ? 0.170 -3.587 -9.152 1.00 97.25 127 ALA A O 1
ATOM 983 N N . ALA A 1 128 ? 0.499 -4.861 -7.333 1.00 96.94 128 ALA A N 1
ATOM 984 C CA . ALA A 1 128 ? 0.244 -6.118 -8.025 1.00 96.94 128 ALA A CA 1
ATOM 985 C C . ALA A 1 128 ? -1.219 -6.221 -8.492 1.00 96.94 128 ALA A C 1
ATOM 987 O O . ALA A 1 128 ? -1.462 -6.528 -9.658 1.00 96.94 128 ALA A O 1
ATOM 988 N N . SER A 1 129 ? -2.199 -5.916 -7.634 1.00 94.50 129 SER A N 1
ATOM 989 C CA . SER A 1 129 ? -3.621 -6.022 -7.996 1.00 94.50 129 SER A CA 1
ATOM 990 C C . SER A 1 129 ? -4.055 -5.045 -9.088 1.00 94.50 129 SER A C 1
ATOM 992 O O . SER A 1 129 ? -4.934 -5.373 -9.880 1.00 94.50 129 SER A O 1
ATOM 994 N N . GLU A 1 130 ? -3.430 -3.870 -9.159 1.00 95.88 130 GLU A N 1
ATOM 995 C CA . GLU A 1 130 ? -3.725 -2.859 -10.183 1.00 95.88 130 GLU A CA 1
ATOM 996 C C . GLU A 1 130 ? -2.846 -3.026 -11.438 1.00 95.88 130 GLU A C 1
ATOM 998 O O . GLU A 1 130 ? -2.942 -2.233 -12.379 1.00 95.88 130 GLU A O 1
ATOM 1003 N N . GLY A 1 131 ? -2.000 -4.064 -11.482 1.00 96.50 131 GLY A N 1
ATOM 1004 C CA . GLY A 1 131 ? -1.137 -4.364 -12.623 1.00 96.50 131 GLY A CA 1
ATOM 1005 C C . GLY A 1 131 ? -0.109 -3.267 -12.899 1.00 96.50 131 GLY A C 1
ATOM 1006 O O . GLY A 1 131 ? 0.086 -2.924 -14.054 1.00 96.50 131 GLY A O 1
ATOM 1007 N N . LEU A 1 132 ? 0.476 -2.685 -11.848 1.00 98.00 132 LEU A N 1
ATOM 1008 C CA . LEU A 1 132 ? 1.474 -1.602 -11.906 1.00 98.00 132 LEU A CA 1
ATOM 1009 C C . LEU A 1 132 ? 2.898 -2.084 -11.594 1.00 98.00 132 LEU A C 1
ATOM 1011 O O . LEU A 1 132 ? 3.804 -1.295 -11.334 1.00 98.00 132 LEU A O 1
ATOM 1015 N N . THR A 1 133 ? 3.098 -3.400 -11.516 1.00 98.19 133 THR A N 1
ATOM 1016 C CA . THR A 1 133 ? 4.370 -3.992 -11.089 1.00 98.19 133 THR A CA 1
ATOM 1017 C C . THR A 1 133 ? 5.539 -3.579 -11.981 1.00 98.19 133 THR A C 1
ATOM 1019 O O . THR A 1 133 ? 6.625 -3.316 -11.467 1.00 98.19 133 THR A O 1
ATOM 1022 N N . GLU A 1 134 ? 5.325 -3.530 -13.295 1.00 97.81 134 GLU A N 1
ATOM 1023 C CA . GLU A 1 134 ? 6.359 -3.186 -14.271 1.00 97.81 134 GLU A CA 1
ATOM 1024 C C . GLU A 1 134 ? 6.769 -1.715 -14.140 1.00 97.81 134 GLU A C 1
ATOM 1026 O O . GLU A 1 134 ? 7.956 -1.403 -14.059 1.00 97.81 134 GLU A O 1
ATOM 1031 N N . GLU A 1 135 ? 5.787 -0.819 -14.057 1.00 98.12 135 GLU A N 1
ATOM 1032 C CA . GLU A 1 135 ? 5.969 0.625 -13.934 1.00 98.12 135 GLU A CA 1
ATOM 1033 C C . GLU A 1 135 ? 6.670 0.991 -12.621 1.00 98.12 135 GLU A C 1
ATOM 1035 O O . GLU A 1 135 ? 7.642 1.744 -12.631 1.00 98.12 135 GLU A O 1
ATOM 1040 N N . VAL A 1 136 ? 6.256 0.393 -11.497 1.00 98.44 136 VAL A N 1
ATOM 1041 C CA . VAL A 1 136 ? 6.926 0.592 -10.200 1.00 98.44 136 VAL A CA 1
ATOM 1042 C C . VAL A 1 136 ? 8.377 0.109 -10.256 1.00 98.44 136 VAL A C 1
ATOM 1044 O O . VAL A 1 136 ? 9.271 0.815 -9.796 1.00 98.44 136 VAL A O 1
ATOM 1047 N N . ALA A 1 137 ? 8.640 -1.065 -10.841 1.00 98.06 137 ALA A N 1
ATOM 1048 C CA . ALA A 1 137 ? 10.002 -1.585 -10.970 1.00 98.06 137 ALA A CA 1
ATOM 1049 C C . ALA A 1 137 ? 10.888 -0.685 -11.848 1.00 98.06 137 ALA A C 1
ATOM 1051 O O . ALA A 1 137 ? 12.033 -0.421 -11.485 1.00 98.06 137 ALA A O 1
ATOM 1052 N N . ARG A 1 138 ? 10.361 -0.160 -12.963 1.00 97.44 138 ARG A N 1
ATOM 1053 C CA . ARG A 1 138 ? 11.081 0.808 -13.805 1.00 97.44 138 ARG A CA 1
ATOM 1054 C C . ARG A 1 138 ? 11.419 2.081 -13.039 1.00 97.44 138 ARG A C 1
ATOM 1056 O O . ARG A 1 138 ? 12.586 2.463 -13.006 1.00 97.44 138 ARG A O 1
ATOM 1063 N N . HIS A 1 139 ? 10.436 2.681 -12.370 1.00 98.00 139 HIS A N 1
ATOM 1064 C CA . HIS A 1 139 ? 10.667 3.891 -11.584 1.00 98.00 139 HIS A CA 1
ATOM 1065 C C . HIS A 1 139 ? 11.667 3.679 -10.453 1.00 98.00 139 HIS A C 1
ATOM 1067 O O . HIS A 1 139 ? 12.431 4.593 -10.162 1.00 98.00 139 HIS A O 1
ATOM 1073 N N . LEU A 1 140 ? 11.706 2.492 -9.836 1.00 97.75 140 LEU A N 1
ATOM 1074 C CA . LEU A 1 140 ? 12.746 2.147 -8.868 1.00 97.75 140 LEU A CA 1
ATOM 1075 C C . LEU A 1 140 ? 14.129 2.117 -9.530 1.00 97.75 140 LEU A C 1
ATOM 1077 O O . LEU A 1 140 ? 15.036 2.775 -9.028 1.00 97.75 140 LEU A O 1
ATOM 1081 N N . LEU A 1 141 ? 14.303 1.426 -10.662 1.00 96.25 141 LEU A N 1
ATOM 1082 C CA . LEU A 1 141 ? 15.594 1.354 -11.364 1.00 96.25 141 LEU A CA 1
ATOM 1083 C C . LEU A 1 141 ? 16.114 2.726 -11.825 1.00 96.25 141 LEU A C 1
ATOM 1085 O O . LEU A 1 141 ? 17.320 2.976 -11.771 1.00 96.25 141 LEU A O 1
ATOM 1089 N N . GLU A 1 142 ? 15.221 3.640 -12.203 1.00 95.38 142 GLU A N 1
ATOM 1090 C CA . GLU A 1 142 ? 15.566 5.020 -12.575 1.00 95.38 142 GLU A CA 1
ATOM 1091 C C . GLU A 1 142 ? 16.235 5.811 -11.431 1.00 95.38 142 GLU A C 1
ATOM 1093 O O . GLU A 1 142 ? 16.933 6.792 -11.688 1.00 95.38 142 GLU A O 1
ATOM 1098 N N . GLN A 1 143 ? 16.107 5.366 -10.172 1.00 91.94 143 GLN A N 1
ATOM 1099 C CA . GLN A 1 143 ? 16.716 6.012 -8.996 1.00 91.94 143 GLN A CA 1
ATOM 1100 C C . GLN A 1 143 ? 18.178 5.590 -8.741 1.00 91.94 143 GLN A C 1
ATOM 1102 O O . GLN A 1 143 ? 18.772 5.960 -7.723 1.00 91.94 143 GLN A O 1
ATOM 1107 N N . GLY A 1 144 ? 18.793 4.814 -9.640 1.00 88.25 144 GLY A N 1
ATOM 1108 C CA . GLY A 1 144 ? 20.205 4.427 -9.560 1.00 88.25 144 GLY A CA 1
ATOM 1109 C C . GLY A 1 144 ? 20.480 3.280 -8.580 1.00 88.25 144 GLY A C 1
ATOM 1110 O O . GLY A 1 144 ? 19.677 2.362 -8.435 1.00 88.25 144 GLY A O 1
ATOM 1111 N N . SER A 1 145 ? 21.639 3.290 -7.907 1.00 82.81 145 SER A N 1
ATOM 1112 C CA . SER A 1 145 ? 22.107 2.131 -7.119 1.00 82.81 145 SER A CA 1
ATOM 1113 C C . SER A 1 145 ? 21.174 1.748 -5.965 1.00 82.81 145 SER A C 1
ATOM 1115 O O . SER A 1 145 ? 20.949 0.563 -5.736 1.00 82.81 145 SER A O 1
ATOM 1117 N N . GLY A 1 146 ? 20.591 2.732 -5.268 1.00 89.19 146 GLY A N 1
ATOM 1118 C CA . GLY A 1 146 ? 19.568 2.474 -4.245 1.00 89.19 146 GLY A CA 1
ATOM 1119 C C . GLY A 1 146 ? 18.269 1.928 -4.847 1.00 89.19 146 GLY A C 1
ATOM 1120 O O . GLY A 1 146 ? 17.626 1.064 -4.259 1.00 89.19 146 GLY A O 1
ATOM 1121 N N . GLY A 1 147 ? 17.945 2.370 -6.062 1.00 94.75 147 GLY A N 1
ATOM 1122 C CA . GLY A 1 147 ? 16.846 1.877 -6.883 1.00 94.75 147 GLY A CA 1
ATOM 1123 C C . GLY A 1 147 ? 16.927 0.390 -7.208 1.00 94.75 147 GLY A C 1
ATOM 1124 O O . GLY A 1 147 ? 15.949 -0.341 -7.058 1.00 94.75 147 GLY A O 1
ATOM 1125 N N . PHE A 1 148 ? 18.110 -0.086 -7.595 1.00 95.81 148 PHE A N 1
ATOM 1126 C CA . PHE A 1 148 ? 18.334 -1.497 -7.906 1.00 95.81 148 PHE A CA 1
ATOM 1127 C C . PHE A 1 148 ? 18.127 -2.413 -6.691 1.00 95.81 148 PHE A C 1
ATOM 1129 O O . PHE A 1 148 ? 17.391 -3.398 -6.774 1.00 95.81 148 PHE A O 1
ATOM 1136 N N . GLU A 1 149 ? 18.727 -2.077 -5.544 1.00 96.19 149 GLU A N 1
ATOM 1137 C CA . GLU A 1 149 ? 18.531 -2.837 -4.299 1.00 96.19 149 GLU A CA 1
ATOM 1138 C C . GLU A 1 149 ? 17.055 -2.878 -3.893 1.00 96.19 149 GLU A C 1
ATOM 1140 O O . GLU A 1 149 ? 16.536 -3.917 -3.478 1.00 96.19 149 GLU A O 1
ATOM 1145 N N . GLU A 1 150 ? 16.365 -1.753 -4.052 1.00 97.44 150 GLU A N 1
ATOM 1146 C CA . GLU A 1 150 ? 14.957 -1.638 -3.717 1.00 97.44 150 GLU A CA 1
ATOM 1147 C C . GLU A 1 150 ? 14.055 -2.400 -4.698 1.00 97.44 150 GLU A C 1
ATOM 1149 O O . GLU A 1 150 ? 13.082 -3.021 -4.278 1.00 97.44 150 GLU A O 1
ATOM 1154 N N . THR A 1 151 ? 14.431 -2.473 -5.977 1.00 97.94 151 THR A N 1
ATOM 1155 C CA . THR A 1 151 ? 13.761 -3.313 -6.985 1.00 97.94 151 THR A CA 1
ATOM 1156 C C . THR A 1 151 ? 13.858 -4.796 -6.618 1.00 97.94 151 THR A C 1
ATOM 1158 O O . THR A 1 151 ? 12.862 -5.519 -6.681 1.00 97.94 151 THR A O 1
ATOM 1161 N N . LEU A 1 152 ? 15.021 -5.254 -6.136 1.00 97.25 152 LEU A N 1
ATOM 1162 C CA . LEU A 1 152 ? 15.178 -6.619 -5.621 1.00 97.25 152 LEU A CA 1
ATOM 1163 C C . LEU A 1 152 ? 14.316 -6.860 -4.376 1.00 97.25 152 LEU A C 1
ATOM 1165 O O . LEU A 1 152 ? 13.690 -7.913 -4.251 1.00 97.25 152 LEU A O 1
ATOM 1169 N N . ARG A 1 153 ? 14.231 -5.900 -3.448 1.00 97.31 153 ARG A N 1
ATOM 1170 C CA . ARG A 1 153 ? 13.346 -6.026 -2.275 1.00 97.31 153 ARG A CA 1
ATOM 1171 C C . ARG A 1 153 ? 11.875 -6.043 -2.663 1.00 97.31 153 ARG A C 1
ATOM 1173 O O . ARG A 1 153 ? 11.117 -6.828 -2.098 1.00 97.31 153 ARG A O 1
ATOM 1180 N N . PHE A 1 154 ? 11.473 -5.219 -3.625 1.00 97.81 154 PHE A N 1
ATOM 1181 C CA . PHE A 1 154 ? 10.126 -5.213 -4.184 1.00 97.81 154 PHE A CA 1
ATOM 1182 C C . PHE A 1 154 ? 9.779 -6.581 -4.784 1.00 97.81 154 PHE A C 1
ATOM 1184 O O . PHE A 1 154 ? 8.760 -7.178 -4.430 1.00 97.81 154 PHE A O 1
ATOM 1191 N N . GLN A 1 155 ? 10.685 -7.145 -5.585 1.00 98.06 155 GLN A N 1
ATOM 1192 C CA . GLN A 1 155 ? 10.566 -8.500 -6.116 1.00 98.06 155 GLN A CA 1
ATOM 1193 C C . GLN A 1 155 ? 10.415 -9.559 -5.008 1.00 98.06 155 GLN A C 1
ATOM 1195 O O . GLN A 1 155 ? 9.553 -10.438 -5.097 1.00 98.06 155 GLN A O 1
ATOM 1200 N N . GLN A 1 156 ? 11.239 -9.501 -3.956 1.00 97.44 156 GLN A N 1
ATOM 1201 C CA . GLN A 1 156 ? 11.143 -10.436 -2.829 1.00 97.44 156 GLN A CA 1
ATOM 1202 C C . GLN A 1 156 ? 9.831 -10.272 -2.055 1.00 97.44 156 GLN A C 1
ATOM 1204 O O . GLN A 1 156 ? 9.235 -11.274 -1.663 1.00 97.44 156 GLN A O 1
ATOM 1209 N N . GLY A 1 157 ? 9.335 -9.042 -1.897 1.00 96.62 157 GLY A N 1
ATOM 1210 C CA . GLY A 1 157 ? 8.019 -8.767 -1.319 1.00 96.62 157 GLY A CA 1
ATOM 1211 C C . GLY A 1 157 ? 6.894 -9.439 -2.110 1.00 96.62 157 GLY A C 1
ATOM 1212 O O . GLY A 1 157 ? 6.064 -10.139 -1.532 1.00 96.62 157 GLY A O 1
ATOM 1213 N N . LEU A 1 158 ? 6.921 -9.335 -3.443 1.00 97.75 158 LEU A N 1
ATOM 1214 C CA . LEU A 1 158 ? 5.967 -10.023 -4.323 1.00 97.75 158 LEU A CA 1
ATOM 1215 C C . LEU A 1 158 ? 6.048 -11.551 -4.188 1.00 97.75 158 LEU A C 1
ATOM 1217 O O . LEU A 1 158 ? 5.012 -12.217 -4.128 1.00 97.75 158 LEU A O 1
ATOM 1221 N N . LYS A 1 159 ? 7.260 -12.118 -4.092 1.00 97.31 159 LYS A N 1
ATOM 1222 C CA . LYS A 1 159 ? 7.466 -13.557 -3.838 1.00 97.31 159 LYS A CA 1
ATOM 1223 C C . LYS A 1 159 ? 6.897 -13.976 -2.481 1.00 97.31 159 LYS A C 1
ATOM 1225 O O . LYS A 1 159 ? 6.202 -14.987 -2.411 1.00 97.31 159 LYS A O 1
ATOM 1230 N N . GLY A 1 160 ? 7.142 -13.190 -1.433 1.00 95.19 160 GLY A N 1
ATOM 1231 C CA . GLY A 1 160 ? 6.609 -13.420 -0.087 1.00 95.19 160 GLY A CA 1
ATOM 1232 C C . GLY A 1 160 ? 5.079 -13.402 -0.034 1.00 95.19 160 GLY A C 1
ATOM 1233 O O . GLY A 1 160 ? 4.484 -14.192 0.692 1.00 95.19 160 GLY A O 1
ATOM 1234 N N . LEU A 1 161 ? 4.446 -12.577 -0.872 1.00 93.75 161 LEU A N 1
ATOM 1235 C CA . LEU A 1 161 ? 2.991 -12.511 -1.054 1.00 93.75 161 LEU A CA 1
ATOM 1236 C C . LEU A 1 161 ? 2.426 -13.590 -1.999 1.00 93.75 161 LEU A C 1
ATOM 1238 O O . LEU A 1 161 ? 1.233 -13.592 -2.299 1.00 93.75 161 LEU A O 1
ATOM 1242 N N . GLY A 1 162 ? 3.266 -14.487 -2.528 1.00 95.44 162 GLY A N 1
ATOM 1243 C CA . GLY A 1 162 ? 2.852 -15.514 -3.488 1.00 95.44 162 GLY A CA 1
ATOM 1244 C C . GLY A 1 162 ? 2.479 -14.975 -4.876 1.00 95.44 162 GLY A C 1
ATOM 1245 O O . GLY A 1 162 ? 1.961 -15.726 -5.702 1.00 95.44 162 GLY A O 1
ATOM 1246 N N . LYS A 1 163 ? 2.761 -13.701 -5.179 1.00 95.31 163 LYS A N 1
ATOM 1247 C CA . LYS A 1 163 ? 2.502 -13.061 -6.481 1.00 95.31 163 LYS A CA 1
ATOM 1248 C C . LYS A 1 163 ? 3.635 -13.389 -7.467 1.00 95.31 163 LYS A C 1
ATOM 1250 O O . LYS A 1 163 ? 4.299 -12.505 -8.003 1.00 95.31 163 LYS A O 1
ATOM 1255 N N . THR A 1 164 ? 3.891 -14.677 -7.697 1.00 96.56 164 THR A N 1
ATOM 1256 C CA . THR A 1 164 ? 5.064 -15.161 -8.453 1.00 96.56 164 THR A CA 1
ATOM 1257 C C . THR A 1 164 ? 5.114 -14.660 -9.897 1.00 96.56 164 THR A C 1
ATOM 1259 O O . THR A 1 164 ? 6.194 -14.338 -10.378 1.00 96.56 164 THR A O 1
ATOM 1262 N N . ALA A 1 165 ? 3.964 -14.522 -10.565 1.00 97.06 165 ALA A N 1
ATOM 1263 C CA . ALA A 1 165 ? 3.887 -13.941 -11.907 1.00 97.06 165 ALA A CA 1
ATOM 1264 C C . ALA A 1 165 ? 4.340 -12.469 -11.932 1.00 97.06 165 ALA A C 1
ATOM 1266 O O . ALA A 1 165 ? 5.088 -12.070 -12.815 1.00 97.06 165 ALA A O 1
ATOM 1267 N N . HIS A 1 166 ? 3.958 -11.681 -10.924 1.00 97.94 166 HIS A N 1
ATOM 1268 C CA . HIS A 1 166 ? 4.403 -10.292 -10.785 1.00 97.94 166 HIS A CA 1
ATOM 1269 C C . HIS A 1 166 ? 5.898 -10.213 -10.469 1.00 97.94 166 HIS A C 1
ATOM 1271 O O . HIS A 1 166 ? 6.607 -9.388 -11.030 1.00 97.94 166 HIS A O 1
ATOM 1277 N N . ALA A 1 167 ? 6.408 -11.110 -9.623 1.00 97.50 167 ALA A N 1
ATOM 1278 C CA . ALA A 1 167 ? 7.842 -11.179 -9.361 1.00 97.50 167 ALA A CA 1
ATOM 1279 C C . ALA A 1 167 ? 8.665 -11.497 -10.627 1.00 97.50 167 ALA A C 1
ATOM 1281 O O . ALA A 1 167 ? 9.768 -10.974 -10.757 1.00 97.50 167 ALA A O 1
ATOM 1282 N N . ALA A 1 168 ? 8.127 -12.304 -11.551 1.00 97.19 168 ALA A N 1
ATOM 1283 C CA . ALA A 1 168 ? 8.763 -12.590 -12.838 1.00 97.19 168 ALA A CA 1
ATOM 1284 C C . ALA A 1 168 ? 8.789 -11.363 -13.769 1.00 97.19 168 ALA A C 1
ATOM 1286 O O . ALA A 1 168 ? 9.793 -11.128 -14.427 1.00 97.19 168 ALA A O 1
ATOM 1287 N N . ILE A 1 169 ? 7.745 -10.524 -13.757 1.00 97.69 169 ILE A N 1
ATOM 1288 C CA . ILE A 1 169 ? 7.759 -9.234 -14.474 1.00 97.69 169 ILE A CA 1
ATOM 1289 C C . ILE A 1 169 ? 8.915 -8.357 -13.974 1.00 97.69 169 ILE A C 1
ATOM 1291 O O . ILE A 1 169 ? 9.616 -7.737 -14.769 1.00 97.69 169 ILE A O 1
ATOM 1295 N N . VAL A 1 170 ? 9.151 -8.320 -12.658 1.00 97.25 170 VAL A N 1
ATOM 1296 C CA . VAL A 1 170 ? 10.283 -7.563 -12.099 1.00 97.25 170 VAL A CA 1
ATOM 1297 C C . VAL A 1 170 ? 11.629 -8.152 -12.540 1.00 97.25 170 VAL A C 1
ATOM 1299 O O . VAL A 1 170 ? 12.536 -7.383 -12.847 1.00 97.25 170 VAL A O 1
ATOM 1302 N N . ASP A 1 171 ? 11.761 -9.484 -12.618 1.00 95.81 171 ASP A N 1
ATOM 1303 C CA . ASP A 1 171 ? 12.961 -10.131 -13.180 1.00 95.81 171 ASP A CA 1
ATOM 1304 C C . ASP A 1 171 ? 13.220 -9.671 -14.623 1.00 95.81 1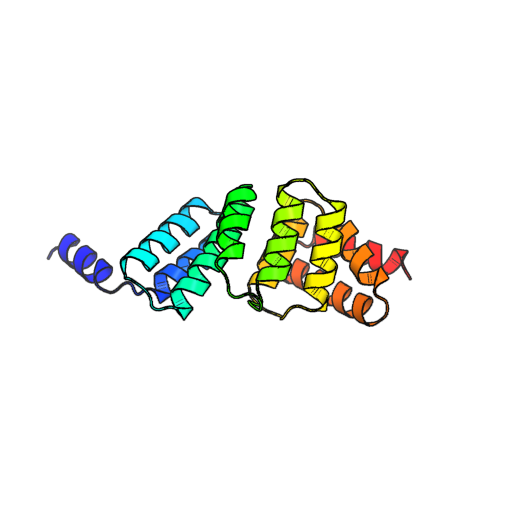71 ASP A C 1
AT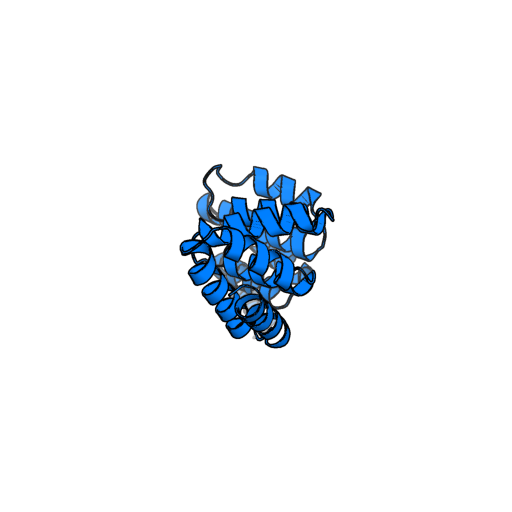OM 1306 O O . ASP A 1 171 ? 14.341 -9.279 -14.950 1.00 95.81 171 ASP A O 1
ATOM 1310 N N . ASP A 1 172 ? 12.186 -9.651 -15.466 1.00 96.50 172 ASP A N 1
ATOM 1311 C CA . ASP A 1 172 ? 12.298 -9.210 -16.861 1.00 96.50 172 ASP A CA 1
ATOM 1312 C C . ASP A 1 172 ? 12.713 -7.732 -16.964 1.00 96.50 172 ASP A C 1
ATOM 1314 O O . ASP A 1 172 ? 13.557 -7.380 -17.790 1.00 96.50 172 ASP A O 1
ATOM 1318 N N . VAL A 1 173 ? 12.180 -6.865 -16.094 1.00 95.56 173 VAL A N 1
ATOM 1319 C CA . VAL A 1 173 ? 12.563 -5.442 -16.025 1.00 95.56 173 VAL A CA 1
ATOM 1320 C C . VAL A 1 173 ? 14.025 -5.274 -15.602 1.00 95.56 173 VAL A C 1
ATOM 1322 O O . VAL A 1 173 ? 14.743 -4.479 -16.205 1.00 95.56 173 VAL A O 1
ATOM 1325 N N . ILE A 1 174 ? 14.490 -6.041 -14.610 1.00 93.44 174 ILE A N 1
ATOM 1326 C CA . ILE A 1 174 ? 15.893 -6.027 -14.170 1.00 93.44 174 ILE A CA 1
ATOM 1327 C C . ILE A 1 174 ? 16.827 -6.468 -15.305 1.00 93.44 174 ILE A C 1
ATOM 1329 O O . ILE A 1 174 ? 17.855 -5.835 -15.532 1.00 93.44 174 ILE A O 1
ATOM 1333 N N . LEU A 1 175 ? 16.477 -7.541 -16.021 1.00 90.81 175 LEU A N 1
ATOM 1334 C CA . LEU A 1 175 ? 17.296 -8.090 -17.107 1.00 90.81 175 LEU A CA 1
ATOM 1335 C C . LEU A 1 175 ? 17.270 -7.230 -18.377 1.00 90.81 175 LEU A C 1
ATOM 1337 O O . LEU A 1 175 ? 18.244 -7.230 -19.122 1.00 90.81 175 LEU A O 1
ATOM 1341 N N . GLY A 1 176 ? 16.166 -6.527 -18.640 1.00 81.75 176 GLY A N 1
ATOM 1342 C CA . GLY A 1 176 ? 16.020 -5.632 -19.790 1.00 81.75 176 GLY A CA 1
ATOM 1343 C C . GLY A 1 176 ? 16.548 -4.211 -19.565 1.00 81.75 176 GLY A C 1
ATOM 1344 O O . GLY A 1 176 ? 16.706 -3.475 -20.537 1.00 81.75 176 GLY A O 1
ATOM 1345 N N . GLY A 1 177 ? 16.785 -3.817 -18.309 1.00 59.84 177 GLY A N 1
ATOM 1346 C CA . GLY A 1 177 ? 17.307 -2.502 -17.913 1.00 59.84 177 GLY A CA 1
ATOM 1347 C C . GLY A 1 177 ? 18.797 -2.468 -17.540 1.00 59.84 177 GLY A C 1
ATOM 1348 O O . GLY A 1 177 ? 19.302 -1.385 -17.241 1.00 59.84 177 GLY A O 1
ATOM 1349 N N . ALA A 1 178 ? 19.481 -3.619 -17.538 1.00 50.12 178 ALA A N 1
ATOM 1350 C CA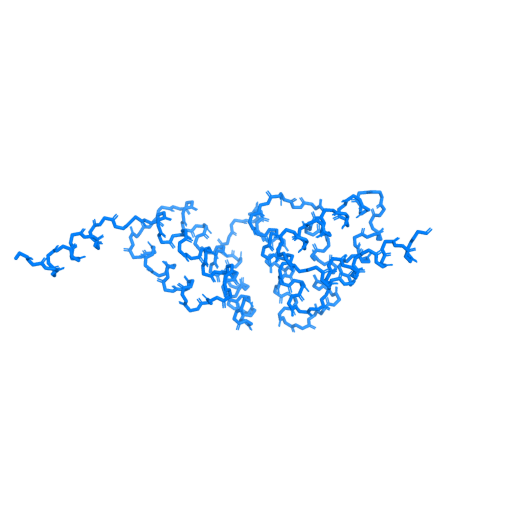 . ALA A 1 178 ? 20.933 -3.755 -17.362 1.00 50.12 178 ALA A CA 1
ATOM 1351 C C . ALA A 1 178 ? 21.662 -3.816 -18.714 1.00 50.12 178 ALA A C 1
ATOM 1353 O O . ALA A 1 178 ? 22.801 -3.300 -18.784 1.00 50.12 178 ALA A O 1
#

Secondary structure (DSSP, 8-state):
--HHHHHHHHHTT--HHHHHHHHHHHHTTT-HHHHHHHHHHHHHT---HHHHHHHHHHHHHHHHHTT-HHHHHHHHHHS-TT-TTHHHHHHHHHHHTT-HHHHHHHHHHHHHHS-SSHHHHHHHHHHHHTT-HHHHHHHHHTTTHHHHHHHHHHHHHHHHTT-HHHHHHHHHHHHH--